Protein AF-A0AAD5MHA0-F1 (afdb_monomer_lite)

Organism: Parelaphostrongylus tenuis (NCBI:txid148309)

Foldseek 3Di:
DDDDPPPPPDDPDPDWDFDPVQLVVCVVPPCPPPPPDCDPDVVVVVCVVVVRSVVSRVVRTDDDPDVVNVDDPVRVVVVVVLVVLCPDPPRDPVSNVD

Sequence (98 aa):
MQEKKLCHRSRRSRQTVYDESILDVILSNYDWNPIPTIKDDPTEDYELFVGRPKRCADSASLTQPRREDLISSITMELLKKRKKLKLDPNVTHLARLT

Structure (mmCIF, N/CA/C/O backbone):
data_AF-A0AAD5MHA0-F1
#
_entry.id   AF-A0AAD5MHA0-F1
#
loop_
_atom_site.group_PDB
_atom_site.id
_atom_site.type_symbol
_atom_site.label_atom_id
_atom_site.label_alt_id
_atom_site.label_comp_id
_atom_site.label_asym_id
_atom_site.label_entity_id
_atom_site.label_seq_id
_atom_site.pdbx_PDB_ins_code
_atom_site.Cartn_x
_atom_site.Cartn_y
_atom_site.Cartn_z
_atom_site.occupancy
_atom_site.B_iso_or_equiv
_atom_site.auth_seq_id
_atom_site.auth_comp_id
_atom_site.auth_asym_id
_atom_site.auth_atom_id
_atom_site.pdbx_PDB_model_num
ATOM 1 N N . MET A 1 1 ?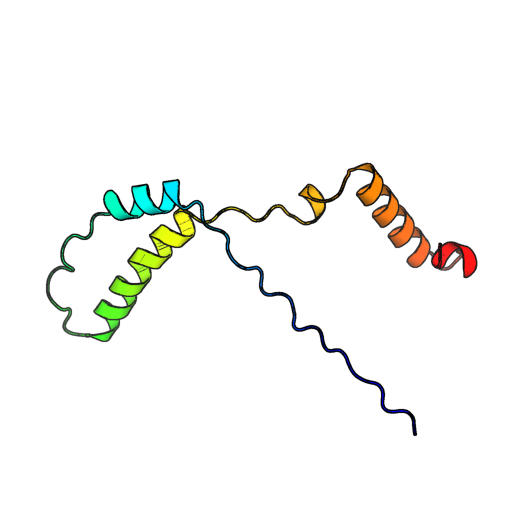 -43.420 -5.735 0.445 1.00 39.09 1 MET A N 1
ATOM 2 C CA . MET A 1 1 ? -42.114 -6.404 0.635 1.00 39.09 1 MET A CA 1
ATOM 3 C C . MET A 1 1 ? -41.056 -5.318 0.764 1.00 39.09 1 MET A C 1
ATOM 5 O O . MET A 1 1 ? -41.023 -4.450 -0.094 1.00 39.09 1 MET A O 1
ATOM 9 N N . GLN A 1 2 ? -40.284 -5.273 1.854 1.00 44.09 2 GLN A N 1
ATOM 10 C CA . GLN A 1 2 ? -39.241 -4.253 2.038 1.00 44.09 2 GLN A CA 1
ATOM 11 C C . GLN A 1 2 ? -37.936 -4.728 1.392 1.00 44.09 2 GLN A C 1
ATOM 13 O O . GLN A 1 2 ? -37.356 -5.726 1.824 1.00 44.09 2 GLN A O 1
ATOM 18 N N . GLU A 1 3 ? -37.481 -4.015 0.363 1.00 49.97 3 GLU A N 1
ATOM 19 C CA . GLU A 1 3 ? -36.165 -4.217 -0.241 1.00 49.97 3 GLU A CA 1
ATOM 20 C C . GLU A 1 3 ? -35.072 -3.848 0.764 1.00 49.97 3 GLU A C 1
ATOM 22 O O . GLU A 1 3 ? -34.874 -2.687 1.131 1.00 49.97 3 GLU A O 1
ATOM 27 N N . LYS A 1 4 ? -34.332 -4.857 1.222 1.00 56.56 4 LYS A N 1
ATOM 28 C CA . LYS A 1 4 ? -33.118 -4.647 2.004 1.00 56.56 4 LYS A CA 1
ATOM 29 C C . LYS A 1 4 ? -32.041 -4.155 1.040 1.00 56.56 4 LYS A C 1
ATOM 31 O O . LYS A 1 4 ? -31.452 -4.960 0.325 1.00 56.56 4 LYS A O 1
ATOM 36 N N . LYS A 1 5 ? -31.769 -2.845 1.021 1.00 59.22 5 LYS A N 1
ATOM 37 C CA . LYS A 1 5 ? -30.578 -2.294 0.358 1.00 59.22 5 LYS A CA 1
ATOM 38 C C . LYS A 1 5 ? -29.341 -2.887 1.033 1.00 59.22 5 LYS A C 1
ATOM 40 O O . LYS A 1 5 ? -28.897 -2.419 2.080 1.00 59.22 5 LYS A O 1
ATOM 45 N N . LEU A 1 6 ? -28.812 -3.960 0.453 1.00 52.75 6 LEU A N 1
ATOM 46 C CA . LEU A 1 6 ? -27.508 -4.512 0.784 1.00 52.75 6 LEU A CA 1
ATOM 47 C C . LEU A 1 6 ? -26.467 -3.469 0.378 1.00 52.75 6 LEU A C 1
ATOM 49 O O . LEU A 1 6 ? -25.956 -3.477 -0.737 1.00 52.75 6 LEU A O 1
ATOM 53 N N . CYS A 1 7 ? -26.160 -2.543 1.284 1.00 55.06 7 CYS A N 1
ATOM 54 C CA . CYS A 1 7 ? -24.987 -1.689 1.170 1.00 55.06 7 CYS A CA 1
ATOM 55 C C . CYS A 1 7 ? -23.748 -2.570 1.365 1.00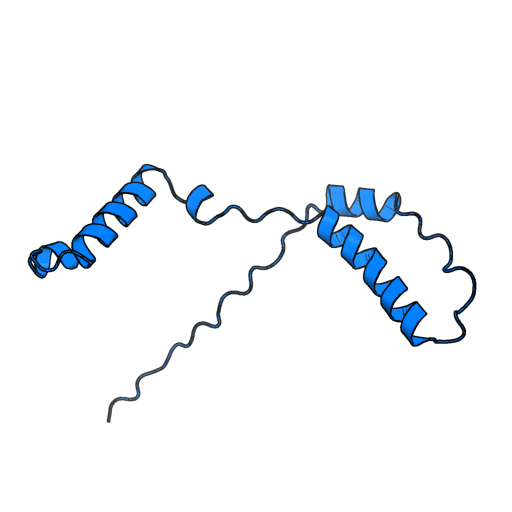 55.06 7 CYS A C 1
ATOM 57 O O . CYS A 1 7 ? -23.134 -2.584 2.433 1.00 55.06 7 CYS A O 1
ATOM 59 N N . HIS A 1 8 ? -23.404 -3.348 0.340 1.00 60.72 8 HIS A N 1
ATOM 60 C CA . HIS A 1 8 ? -22.178 -4.117 0.289 1.00 60.72 8 HIS A CA 1
ATOM 61 C C . HIS A 1 8 ? -21.039 -3.107 0.155 1.00 60.72 8 HIS A C 1
ATOM 63 O O . HIS A 1 8 ? -20.632 -2.738 -0.942 1.00 60.72 8 HIS A O 1
ATOM 69 N N . ARG A 1 9 ? -20.537 -2.586 1.283 1.00 61.38 9 ARG A N 1
ATOM 70 C CA . ARG A 1 9 ? -19.246 -1.899 1.257 1.00 61.38 9 ARG A CA 1
ATOM 71 C C . ARG A 1 9 ? -18.251 -2.932 0.751 1.00 61.38 9 ARG A C 1
ATOM 73 O O . ARG A 1 9 ? -18.073 -3.975 1.385 1.00 61.38 9 ARG A O 1
ATOM 80 N N . SER A 1 10 ? -17.663 -2.671 -0.411 1.00 60.44 10 SER A N 1
ATOM 81 C CA . SER A 1 10 ? -16.530 -3.448 -0.883 1.00 60.44 10 SER A CA 1
ATOM 82 C C . SER A 1 10 ? -15.479 -3.452 0.224 1.00 60.44 10 SER A C 1
ATOM 84 O O . SER A 1 10 ? -15.305 -2.476 0.967 1.00 60.44 10 SER A O 1
ATOM 86 N N . ARG A 1 11 ? -14.824 -4.599 0.405 1.00 60.84 11 ARG A N 1
ATOM 87 C CA . ARG A 1 11 ? -13.693 -4.716 1.320 1.00 60.84 11 ARG A CA 1
ATOM 88 C C . ARG A 1 11 ? -12.708 -3.619 0.923 1.00 60.84 11 ARG A C 1
ATOM 90 O O . ARG A 1 11 ? -12.215 -3.659 -0.197 1.00 60.84 11 ARG A O 1
ATOM 97 N N . ARG A 1 12 ? -12.465 -2.633 1.800 1.00 61.22 12 ARG A N 1
ATOM 98 C CA . ARG A 1 12 ? -11.455 -1.595 1.546 1.00 61.22 12 ARG A CA 1
ATOM 99 C C . ARG A 1 12 ? -10.149 -2.318 1.234 1.00 61.22 12 ARG A C 1
ATOM 101 O O . ARG A 1 12 ? -9.581 -2.952 2.129 1.00 61.22 12 ARG A O 1
ATOM 108 N N . SER A 1 13 ? -9.728 -2.297 -0.028 1.00 63.19 13 SER A N 1
ATOM 109 C CA . SER A 1 13 ? -8.380 -2.703 -0.385 1.00 63.19 13 SER A CA 1
ATOM 110 C C . SER A 1 13 ? -7.454 -1.752 0.360 1.00 63.19 13 SER A C 1
ATOM 112 O O . SER A 1 13 ? -7.690 -0.543 0.424 1.00 63.19 13 SER A O 1
ATOM 114 N N . ARG A 1 14 ? -6.463 -2.310 1.052 1.00 66.38 14 ARG A N 1
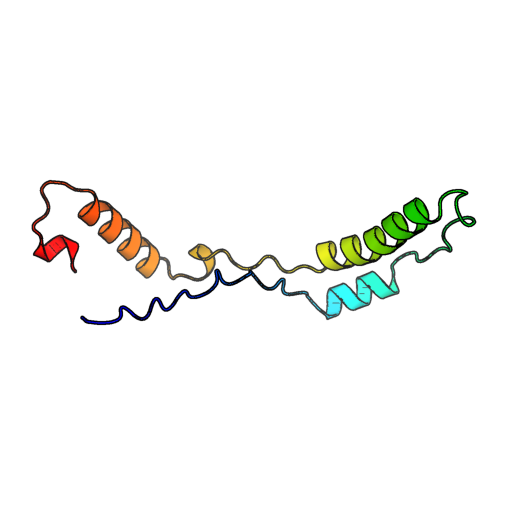ATOM 115 C CA . ARG A 1 14 ? -5.448 -1.486 1.697 1.00 66.38 14 ARG A CA 1
ATOM 116 C C . ARG A 1 14 ? -4.646 -0.865 0.565 1.00 66.38 14 ARG A C 1
ATOM 118 O O . ARG A 1 14 ? -3.945 -1.586 -0.132 1.00 66.38 14 ARG A O 1
ATOM 125 N N . GLN A 1 15 ? -4.828 0.429 0.336 1.00 71.50 15 GLN A N 1
ATOM 126 C CA . GLN A 1 15 ? -4.018 1.157 -0.627 1.00 71.50 15 GLN A CA 1
ATOM 127 C C . GLN A 1 15 ? -2.604 1.250 -0.063 1.00 71.50 15 GLN A C 1
ATOM 129 O O . GLN A 1 15 ? -2.408 1.824 1.009 1.00 71.50 15 GLN A O 1
ATOM 134 N N . THR A 1 16 ? -1.644 0.617 -0.728 1.00 73.56 16 THR A N 1
ATOM 135 C CA . THR A 1 16 ? -0.233 0.720 -0.360 1.00 73.56 16 THR A CA 1
ATOM 136 C C . THR A 1 16 ? 0.164 2.191 -0.425 1.00 73.56 16 THR A C 1
ATOM 138 O O . THR A 1 16 ? -0.112 2.857 -1.421 1.00 73.56 16 THR A O 1
ATOM 141 N N . VAL A 1 17 ? 0.729 2.708 0.663 1.00 84.31 17 VAL A N 1
ATOM 142 C CA . VAL A 1 17 ? 1.277 4.066 0.715 1.00 84.31 17 VAL A CA 1
ATOM 143 C C . VAL A 1 17 ? 2.779 3.924 0.541 1.00 84.31 17 VAL A C 1
ATOM 145 O O . VAL A 1 17 ? 3.373 3.028 1.141 1.00 84.31 17 VAL A O 1
ATOM 148 N N . TYR A 1 18 ? 3.375 4.770 -0.286 1.00 85.12 18 TYR A N 1
ATOM 149 C CA . TYR A 1 18 ? 4.808 4.764 -0.548 1.00 85.12 18 TYR A CA 1
ATOM 150 C C . TYR A 1 18 ? 5.425 6.035 0.018 1.00 85.12 18 TYR A C 1
ATOM 152 O O . TYR A 1 18 ? 4.783 7.085 0.016 1.00 85.12 18 TYR A O 1
ATOM 160 N N . ASP A 1 19 ? 6.655 5.933 0.506 1.00 88.25 19 ASP A N 1
ATOM 161 C CA . ASP A 1 19 ? 7.465 7.117 0.763 1.00 88.25 19 ASP A CA 1
ATOM 162 C C . ASP A 1 19 ? 8.044 7.591 -0.571 1.00 88.25 19 ASP A C 1
ATOM 164 O O . ASP A 1 19 ? 8.903 6.929 -1.153 1.00 88.25 19 ASP A O 1
ATOM 168 N N . GLU A 1 20 ? 7.535 8.714 -1.074 1.00 87.56 20 GLU A N 1
ATOM 169 C CA . GLU A 1 20 ? 7.934 9.274 -2.368 1.00 87.56 20 GLU A CA 1
ATOM 170 C C . GLU A 1 20 ? 9.422 9.635 -2.402 1.00 87.56 20 GLU A C 1
ATOM 172 O O . GLU A 1 20 ? 10.077 9.415 -3.417 1.00 87.56 20 GLU A O 1
ATOM 177 N N . SER A 1 21 ? 9.979 10.112 -1.285 1.00 89.25 21 SER A N 1
ATOM 178 C CA . SER A 1 21 ? 11.388 10.504 -1.209 1.00 89.25 21 SER A CA 1
ATOM 179 C C . SER A 1 21 ? 12.315 9.291 -1.261 1.00 89.25 21 SER A C 1
ATOM 181 O O . SER A 1 21 ? 13.312 9.291 -1.981 1.00 89.25 21 SER A O 1
ATOM 183 N N . ILE A 1 22 ? 11.952 8.215 -0.556 1.00 89.44 22 ILE A N 1
ATOM 184 C CA . ILE A 1 22 ? 12.694 6.952 -0.592 1.00 89.44 22 ILE A CA 1
ATOM 185 C C . ILE A 1 22 ? 12.515 6.293 -1.963 1.00 89.44 22 ILE A C 1
ATOM 187 O O . ILE A 1 22 ? 13.488 5.795 -2.526 1.00 89.44 22 ILE A O 1
ATOM 191 N N . LEU A 1 23 ? 11.304 6.310 -2.528 1.00 89.75 23 LEU A N 1
ATOM 192 C CA . LEU A 1 23 ? 11.034 5.744 -3.847 1.00 89.75 23 LEU A CA 1
ATOM 193 C C . LEU A 1 23 ? 11.885 6.417 -4.929 1.00 89.75 23 LEU A C 1
ATOM 195 O O . LEU A 1 23 ? 12.497 5.714 -5.728 1.00 89.75 23 LEU A O 1
ATOM 199 N N . ASP A 1 24 ? 11.969 7.747 -4.925 1.00 89.31 24 ASP A N 1
ATOM 200 C CA . ASP A 1 24 ? 12.748 8.515 -5.900 1.00 89.31 24 ASP A CA 1
ATOM 201 C C . ASP A 1 24 ? 14.256 8.229 -5.789 1.00 89.31 24 ASP A C 1
ATOM 203 O O . ASP A 1 24 ? 14.937 7.981 -6.788 1.00 89.31 24 ASP A O 1
ATOM 207 N N . VAL A 1 25 ? 14.771 8.134 -4.558 1.00 91.69 25 VAL A N 1
ATOM 208 C CA . VAL A 1 25 ? 16.162 7.737 -4.284 1.00 91.69 25 VAL A CA 1
ATOM 209 C C . VAL A 1 25 ? 16.436 6.300 -4.734 1.00 91.69 25 VAL A C 1
ATOM 211 O O . VAL A 1 25 ? 17.487 6.028 -5.317 1.00 91.69 25 VAL A O 1
ATOM 214 N N . ILE A 1 26 ? 15.511 5.370 -4.481 1.00 90.38 26 ILE A N 1
ATOM 215 C CA . ILE A 1 26 ? 15.647 3.970 -4.895 1.00 90.38 26 ILE A CA 1
ATOM 216 C C . ILE A 1 26 ? 15.646 3.870 -6.416 1.00 90.38 26 ILE A C 1
ATOM 218 O O . ILE A 1 26 ? 16.507 3.188 -6.954 1.00 90.38 26 ILE A O 1
ATOM 222 N N . LEU A 1 27 ? 14.721 4.540 -7.109 1.00 88.62 27 LEU A N 1
ATOM 223 C CA . LEU A 1 27 ? 14.636 4.516 -8.572 1.00 88.62 27 LEU A CA 1
ATOM 224 C C . LEU A 1 27 ? 15.874 5.140 -9.225 1.00 88.62 27 LEU A C 1
ATOM 226 O O . LEU A 1 27 ? 16.372 4.596 -10.210 1.00 88.62 27 LEU A O 1
ATOM 230 N N . SER A 1 28 ? 16.386 6.235 -8.660 1.00 87.69 28 SER A N 1
ATOM 231 C CA . SER A 1 28 ? 17.566 6.945 -9.172 1.00 87.69 28 SER A CA 1
ATOM 232 C C . SER A 1 28 ? 18.866 6.161 -8.984 1.00 87.69 28 SER A C 1
ATOM 234 O O . SER A 1 28 ? 19.755 6.234 -9.827 1.00 87.69 28 SER A O 1
ATOM 236 N N . ASN A 1 29 ? 18.976 5.395 -7.895 1.00 87.69 29 ASN A N 1
ATOM 237 C CA . ASN A 1 29 ? 20.147 4.563 -7.603 1.00 87.69 29 ASN A CA 1
ATOM 238 C C . ASN A 1 29 ? 20.001 3.116 -8.091 1.00 87.69 29 ASN A C 1
ATOM 240 O O . ASN A 1 29 ? 20.931 2.323 -7.929 1.00 87.69 29 ASN A O 1
ATOM 244 N N . TYR A 1 30 ? 18.837 2.738 -8.630 1.00 84.56 30 TYR A N 1
ATOM 245 C CA . TYR A 1 30 ? 18.617 1.379 -9.098 1.00 84.56 30 TYR A CA 1
ATOM 246 C C . TYR A 1 30 ? 19.473 1.118 -10.331 1.00 84.56 30 TYR A C 1
ATOM 248 O O . TYR A 1 30 ? 19.477 1.897 -11.284 1.00 84.56 30 TYR A O 1
ATOM 256 N N . ASP A 1 31 ? 20.180 -0.006 -10.323 1.00 82.50 31 ASP A N 1
ATOM 257 C CA . ASP A 1 31 ? 20.953 -0.433 -11.473 1.00 82.50 31 ASP A CA 1
ATOM 258 C C . ASP A 1 31 ? 20.007 -0.933 -12.574 1.00 82.50 31 ASP A C 1
ATOM 260 O O . ASP A 1 31 ? 19.609 -2.100 -12.637 1.00 82.50 31 ASP A O 1
ATOM 264 N N . TRP A 1 32 ? 19.612 -0.002 -13.441 1.00 75.62 32 TRP A N 1
ATOM 265 C CA . TRP A 1 32 ? 18.796 -0.267 -14.620 1.00 75.62 32 TRP A CA 1
ATOM 266 C C . TRP A 1 32 ? 19.566 -0.956 -15.739 1.00 75.62 32 TRP A C 1
ATOM 268 O O . TRP A 1 32 ? 19.011 -1.036 -16.836 1.00 75.62 32 TRP A O 1
ATOM 278 N N . ASN A 1 33 ? 20.795 -1.435 -15.476 1.00 71.25 33 ASN A N 1
ATOM 279 C CA . ASN A 1 33 ? 21.657 -2.114 -16.433 1.00 71.25 33 ASN A CA 1
ATOM 280 C C . ASN A 1 33 ? 20.827 -2.883 -17.468 1.00 71.25 33 ASN A C 1
ATOM 282 O O . ASN A 1 33 ? 19.914 -3.643 -17.075 1.00 71.25 33 ASN A O 1
ATOM 286 N N . PRO A 1 34 ? 21.094 -2.646 -18.769 1.00 65.56 34 PRO A N 1
ATOM 287 C CA . PRO A 1 34 ? 20.294 -3.210 -19.839 1.00 65.56 34 PRO A CA 1
ATOM 288 C C . PRO A 1 34 ? 20.182 -4.706 -19.591 1.00 65.56 34 PRO A C 1
ATOM 290 O O . PRO A 1 34 ? 21.185 -5.359 -19.293 1.00 65.56 34 PRO A O 1
ATOM 293 N N . ILE A 1 35 ? 18.945 -5.220 -19.622 1.00 61.69 35 ILE A N 1
ATOM 294 C CA . ILE A 1 35 ? 18.690 -6.660 -19.550 1.00 61.69 35 ILE A CA 1
ATOM 295 C C . ILE A 1 35 ? 19.669 -7.277 -20.551 1.00 61.69 35 ILE A C 1
ATOM 297 O O . ILE A 1 35 ? 19.646 -6.851 -21.710 1.00 61.69 35 ILE A O 1
ATOM 301 N N . PRO A 1 36 ? 20.607 -8.132 -20.104 1.00 59.06 36 PRO A N 1
ATOM 302 C CA . PRO A 1 36 ? 21.626 -8.661 -20.983 1.00 59.06 36 PRO A CA 1
ATOM 303 C C . PRO A 1 36 ? 20.887 -9.466 -22.032 1.00 59.06 36 PRO A C 1
ATOM 305 O O . PRO A 1 36 ? 20.427 -10.554 -21.725 1.00 59.06 36 PRO A O 1
ATOM 308 N N . THR A 1 37 ? 20.757 -8.850 -23.206 1.00 56.56 37 THR A N 1
ATOM 309 C CA . THR A 1 37 ? 20.346 -9.424 -24.480 1.00 56.56 37 THR A CA 1
ATOM 310 C C . THR A 1 37 ? 19.042 -10.206 -24.395 1.00 56.56 37 THR A C 1
ATOM 312 O O . THR A 1 37 ? 19.041 -11.304 -23.859 1.00 56.56 37 THR A O 1
ATOM 315 N N . ILE A 1 38 ? 17.970 -9.626 -24.953 1.00 59.28 38 ILE A N 1
ATOM 316 C CA . ILE A 1 38 ? 16.693 -10.273 -25.313 1.00 59.28 38 ILE A CA 1
ATOM 317 C C . ILE A 1 38 ? 16.790 -11.789 -25.137 1.00 59.28 38 ILE A C 1
ATOM 319 O O . ILE A 1 38 ? 17.449 -12.451 -25.946 1.00 59.28 38 ILE A O 1
ATOM 323 N N . LYS A 1 39 ? 16.243 -12.316 -24.039 1.00 59.12 39 LYS A N 1
ATOM 324 C CA . LYS A 1 39 ? 16.229 -13.763 -23.854 1.00 59.12 39 LYS A CA 1
ATOM 325 C C . LYS A 1 39 ? 15.430 -14.363 -25.004 1.00 59.12 39 LYS A C 1
ATOM 327 O O . LYS A 1 39 ? 14.486 -13.748 -25.498 1.00 59.12 39 LYS A O 1
ATOM 332 N N . ASP A 1 40 ? 15.781 -15.580 -25.409 1.00 61.78 40 ASP A N 1
ATOM 333 C CA . ASP A 1 40 ? 15.081 -16.284 -26.493 1.00 61.78 40 ASP A CA 1
ATOM 334 C C . ASP A 1 40 ? 13.556 -16.399 -26.244 1.00 61.78 40 ASP A C 1
ATOM 336 O O . ASP A 1 40 ? 12.790 -16.566 -27.194 1.00 61.78 40 ASP A O 1
ATOM 340 N N . ASP A 1 41 ? 13.108 -16.256 -24.986 1.00 65.06 41 ASP A N 1
ATOM 341 C CA . ASP A 1 41 ? 11.706 -16.085 -24.594 1.00 65.06 41 ASP A CA 1
ATOM 342 C C . ASP A 1 41 ? 11.376 -14.625 -24.182 1.00 65.06 41 ASP A C 1
ATOM 344 O O . ASP A 1 41 ? 11.774 -14.174 -23.100 1.00 65.06 41 ASP A O 1
ATOM 348 N N . PRO A 1 42 ? 10.556 -13.904 -24.973 1.00 66.81 42 PRO A N 1
ATOM 349 C CA . PRO A 1 42 ? 10.069 -12.558 -24.654 1.00 66.81 42 PRO A CA 1
ATOM 350 C C . PRO A 1 42 ? 9.274 -12.456 -23.340 1.00 66.81 42 PRO A C 1
ATOM 352 O O . PRO A 1 42 ? 9.130 -11.368 -22.777 1.00 66.81 42 PRO A O 1
ATOM 355 N N . THR A 1 43 ? 8.718 -13.569 -22.854 1.00 69.94 43 THR A N 1
ATOM 356 C CA . THR A 1 43 ? 7.912 -13.619 -21.625 1.00 69.94 43 THR A CA 1
ATOM 357 C C . THR A 1 43 ? 8.792 -13.501 -20.383 1.00 69.94 43 THR A C 1
ATOM 359 O O . THR A 1 43 ? 8.447 -12.777 -19.446 1.00 69.94 43 THR A O 1
ATOM 362 N N . GLU A 1 44 ? 9.962 -14.146 -20.389 1.00 64.44 44 GLU A N 1
ATOM 363 C CA . GLU A 1 44 ? 10.930 -14.054 -19.291 1.00 64.44 44 GLU A CA 1
ATOM 364 C C . GLU A 1 44 ? 11.476 -12.631 -19.136 1.00 64.44 44 GLU A C 1
ATOM 366 O O . GLU A 1 44 ? 11.667 -12.149 -18.014 1.00 64.44 44 GLU A O 1
ATOM 371 N N . ASP A 1 45 ? 11.674 -11.932 -20.252 1.00 74.12 45 ASP A N 1
ATOM 372 C CA . ASP A 1 45 ? 12.101 -10.534 -20.252 1.00 74.12 45 ASP A CA 1
ATOM 373 C C . ASP A 1 45 ? 11.038 -9.617 -19.638 1.00 74.12 45 ASP A C 1
ATOM 375 O O . ASP A 1 45 ? 11.372 -8.683 -18.900 1.00 74.12 45 ASP A O 1
ATOM 379 N N . TYR A 1 46 ? 9.754 -9.913 -19.862 1.00 80.12 46 TYR A N 1
ATOM 380 C CA . TYR A 1 46 ? 8.653 -9.159 -19.268 1.00 80.12 46 TYR A CA 1
ATOM 381 C C . TYR A 1 46 ? 8.549 -9.365 -17.752 1.00 80.12 46 TYR A C 1
ATOM 383 O O . TYR A 1 46 ? 8.420 -8.392 -17.006 1.00 80.12 46 TYR A O 1
ATOM 391 N N . GLU A 1 47 ? 8.644 -10.602 -17.261 1.00 82.19 47 GLU A N 1
ATOM 392 C CA . GLU A 1 47 ? 8.600 -10.863 -15.816 1.00 82.19 47 GLU A CA 1
ATOM 393 C C . GLU A 1 47 ? 9.783 -10.225 -15.080 1.00 82.19 47 GLU A C 1
ATOM 395 O O . GLU A 1 47 ? 9.615 -9.641 -14.003 1.00 82.19 47 GLU A O 1
ATOM 400 N N . LEU A 1 48 ? 10.976 -10.278 -15.679 1.00 78.94 48 LEU A N 1
ATOM 401 C CA . LEU A 1 48 ? 12.167 -9.617 -15.151 1.00 78.94 48 LEU A CA 1
ATOM 402 C C . LEU A 1 48 ? 12.012 -8.097 -15.148 1.00 78.94 48 LEU A C 1
ATOM 404 O O . LEU A 1 48 ? 12.359 -7.451 -14.154 1.00 78.94 48 LEU A O 1
ATOM 408 N N . PHE A 1 49 ? 11.462 -7.531 -16.223 1.00 81.19 49 PHE A N 1
ATOM 409 C CA . PHE A 1 49 ? 11.179 -6.106 -16.307 1.00 81.19 49 PHE A CA 1
ATOM 410 C C . PHE A 1 49 ? 10.179 -5.670 -15.235 1.00 81.19 49 PHE A C 1
ATOM 412 O O . PHE A 1 49 ? 10.458 -4.715 -14.524 1.00 81.19 49 PHE A O 1
ATOM 419 N N . VAL A 1 50 ? 9.063 -6.382 -15.049 1.00 85.12 50 VAL A N 1
ATOM 420 C CA . VAL A 1 50 ? 8.034 -6.044 -14.045 1.00 85.12 50 VAL A CA 1
ATOM 421 C C . VAL A 1 50 ? 8.523 -6.290 -12.614 1.00 85.12 50 VAL A C 1
ATOM 423 O O . VAL A 1 50 ? 8.166 -5.555 -11.687 1.00 85.12 50 VAL A O 1
ATOM 426 N N . GLY A 1 51 ? 9.370 -7.299 -12.410 1.00 86.50 51 GLY A N 1
ATOM 427 C CA . GLY A 1 51 ? 9.927 -7.637 -11.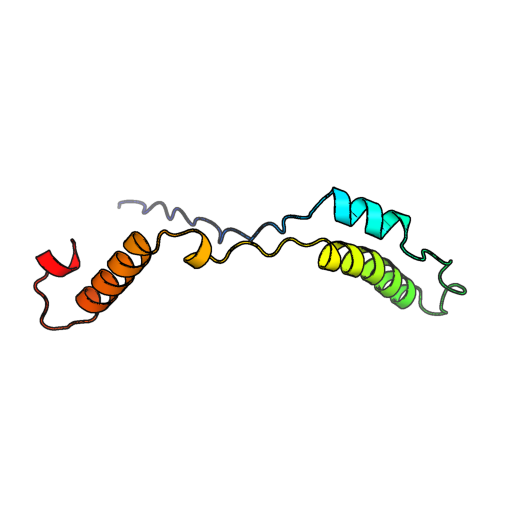104 1.00 86.50 51 GLY A CA 1
ATOM 428 C C . GLY A 1 51 ? 10.808 -6.535 -10.512 1.00 86.50 51 GLY A C 1
ATOM 429 O O . GLY A 1 51 ? 10.816 -6.361 -9.293 1.00 86.50 51 GLY A O 1
ATOM 430 N N . ARG A 1 52 ? 11.517 -5.765 -11.348 1.00 85.12 52 ARG A N 1
ATOM 431 C CA . ARG A 1 52 ? 12.420 -4.686 -10.908 1.00 85.12 52 ARG A CA 1
ATOM 432 C C . ARG A 1 52 ? 11.656 -3.507 -10.262 1.00 85.12 52 ARG A C 1
ATOM 434 O O . ARG A 1 52 ? 11.854 -3.298 -9.064 1.00 85.12 52 ARG A O 1
ATOM 441 N N . PRO A 1 53 ? 10.712 -2.813 -10.941 1.00 87.06 53 PRO A N 1
ATOM 442 C CA . PRO A 1 53 ? 9.886 -1.770 -10.330 1.00 87.06 53 PRO A CA 1
ATOM 443 C C . PRO A 1 53 ? 9.112 -2.261 -9.112 1.00 87.06 53 PRO A C 1
ATOM 445 O O . PRO A 1 53 ? 8.967 -1.524 -8.140 1.00 87.06 53 PRO A O 1
ATOM 448 N N . LYS A 1 54 ? 8.641 -3.514 -9.130 1.00 89.44 54 LYS A N 1
ATOM 449 C CA . LYS A 1 54 ? 7.927 -4.093 -7.992 1.00 89.44 54 LYS A CA 1
ATOM 450 C C . LYS A 1 54 ? 8.810 -4.167 -6.746 1.00 89.44 54 LYS A C 1
ATOM 452 O O . LYS A 1 54 ? 8.366 -3.763 -5.680 1.00 89.44 54 LYS A O 1
ATOM 457 N N . ARG A 1 55 ? 10.075 -4.583 -6.880 1.00 87.94 55 ARG A N 1
ATOM 458 C CA . ARG A 1 55 ? 11.040 -4.588 -5.765 1.00 87.94 55 ARG A CA 1
ATOM 459 C C . ARG A 1 55 ? 11.322 -3.179 -5.244 1.00 87.94 55 ARG A C 1
ATOM 461 O O . ARG A 1 55 ? 11.405 -2.998 -4.031 1.00 87.94 55 ARG A O 1
ATOM 468 N N . CYS A 1 56 ? 11.436 -2.189 -6.131 1.00 88.44 56 CYS A N 1
ATOM 469 C CA . CYS A 1 56 ? 11.596 -0.787 -5.736 1.00 88.44 56 CYS A CA 1
ATOM 470 C C . CYS A 1 56 ? 10.379 -0.290 -4.943 1.00 88.44 56 CYS A C 1
ATOM 472 O O . CYS A 1 56 ? 10.535 0.269 -3.861 1.00 88.44 56 CYS A O 1
ATOM 474 N N . ALA A 1 57 ? 9.170 -0.562 -5.442 1.00 87.56 57 ALA A N 1
ATOM 475 C CA . ALA A 1 57 ? 7.921 -0.202 -4.780 1.00 87.56 57 ALA A CA 1
ATOM 476 C C . ALA A 1 57 ? 7.764 -0.899 -3.420 1.00 87.56 57 ALA A C 1
ATOM 478 O O . ALA A 1 57 ? 7.387 -0.256 -2.445 1.00 87.56 57 ALA A O 1
ATOM 479 N N . ASP A 1 58 ? 8.092 -2.188 -3.328 1.00 87.62 58 ASP A N 1
ATOM 480 C CA . ASP A 1 58 ? 8.054 -2.938 -2.070 1.00 87.62 58 ASP A CA 1
ATOM 481 C C . ASP A 1 58 ? 9.042 -2.349 -1.048 1.00 87.62 58 ASP A C 1
ATOM 483 O O . ASP A 1 58 ? 8.707 -2.203 0.127 1.00 87.62 58 ASP A O 1
ATOM 487 N N . SER A 1 59 ? 10.226 -1.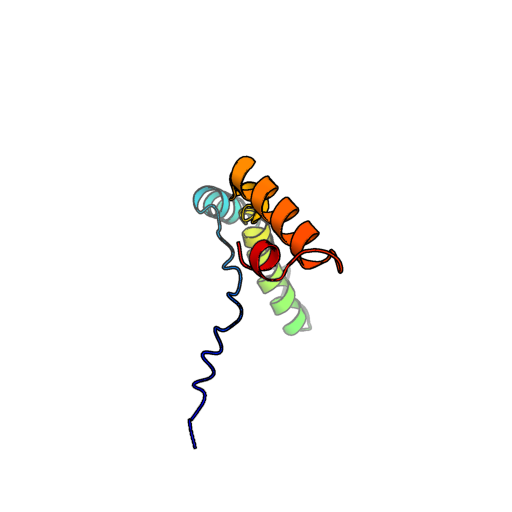928 -1.504 1.00 85.88 59 SER A N 1
ATOM 488 C CA . SER A 1 59 ? 11.261 -1.305 -0.664 1.00 85.88 59 SER A CA 1
ATOM 489 C C . SER A 1 59 ? 10.873 0.093 -0.171 1.00 85.88 59 SER A C 1
ATOM 491 O O . SER A 1 59 ? 11.228 0.470 0.941 1.00 85.88 59 SER A O 1
ATOM 493 N N . ALA A 1 60 ? 10.117 0.847 -0.971 1.00 88.19 60 ALA A N 1
ATOM 494 C CA . ALA A 1 60 ? 9.574 2.153 -0.595 1.00 88.19 60 ALA A CA 1
ATOM 495 C C . ALA A 1 60 ? 8.204 2.068 0.100 1.00 88.19 60 ALA A C 1
ATOM 497 O O . ALA A 1 60 ? 7.597 3.097 0.414 1.00 88.19 60 ALA A O 1
ATOM 498 N N . SER A 1 61 ? 7.666 0.860 0.293 1.00 87.50 61 SER A N 1
ATOM 499 C CA . SER A 1 61 ? 6.342 0.692 0.877 1.00 87.50 61 SER A CA 1
ATOM 500 C C . SER A 1 61 ? 6.362 1.051 2.359 1.00 87.50 61 SER A C 1
ATOM 502 O O . SER A 1 61 ? 7.148 0.533 3.153 1.00 87.50 61 SER A O 1
ATOM 504 N N . LEU A 1 62 ? 5.456 1.941 2.753 1.00 82.25 62 LEU A N 1
ATOM 505 C CA . LEU A 1 62 ? 5.230 2.236 4.154 1.00 82.25 62 LEU A CA 1
ATOM 506 C C . LEU A 1 62 ? 4.348 1.141 4.737 1.00 82.25 62 LEU A C 1
ATOM 508 O O . LEU A 1 62 ? 3.231 0.885 4.268 1.00 82.25 62 LEU A O 1
ATOM 512 N N . THR A 1 63 ? 4.827 0.512 5.810 1.00 76.00 63 THR A N 1
ATOM 513 C CA . THR A 1 63 ? 3.981 -0.342 6.638 1.00 76.00 63 THR A CA 1
ATOM 514 C C . THR A 1 63 ? 2.789 0.475 7.104 1.00 76.00 63 THR A C 1
ATOM 516 O O . THR A 1 63 ? 2.929 1.395 7.909 1.00 76.00 63 THR A O 1
ATOM 519 N N . GLN A 1 64 ? 1.600 0.129 6.608 1.00 71.50 64 GLN A N 1
ATOM 520 C CA . GLN A 1 64 ? 0.387 0.702 7.162 1.00 71.50 64 GLN A CA 1
ATOM 521 C C . GLN A 1 64 ? 0.340 0.354 8.651 1.00 71.50 64 GLN A C 1
ATOM 523 O O . GLN A 1 64 ? 0.448 -0.835 8.987 1.00 71.50 64 GLN A O 1
ATOM 528 N N . PRO A 1 65 ? 0.157 1.351 9.532 1.00 68.06 65 PRO A N 1
ATOM 529 C CA . PRO A 1 65 ? 0.028 1.089 10.952 1.00 68.06 65 PRO A CA 1
ATOM 530 C C . PRO A 1 65 ? -1.105 0.087 11.156 1.00 68.06 65 PRO A C 1
ATOM 532 O O . PRO A 1 65 ? -2.170 0.171 10.521 1.00 68.06 65 PRO A O 1
ATOM 535 N N . ARG A 1 66 ? -0.871 -0.918 12.005 1.00 70.19 66 ARG A N 1
ATOM 536 C CA . ARG A 1 66 ? -1.922 -1.876 12.328 1.00 70.19 66 ARG A CA 1
ATOM 537 C C . ARG A 1 66 ? -3.066 -1.090 12.948 1.00 70.19 66 ARG A C 1
ATOM 539 O O . ARG A 1 66 ? -2.884 -0.054 13.580 1.00 70.19 66 ARG A O 1
ATOM 546 N N . ARG A 1 67 ? -4.285 -1.610 12.814 1.00 68.25 67 ARG A N 1
ATOM 547 C CA . ARG A 1 67 ? -5.454 -0.997 13.463 1.00 68.25 67 ARG A CA 1
ATOM 548 C C . ARG A 1 67 ? -5.235 -0.823 14.974 1.00 68.25 67 ARG A C 1
ATOM 550 O O . ARG A 1 67 ? -5.819 0.062 15.574 1.00 68.25 67 ARG A O 1
ATOM 557 N N . GLU A 1 68 ? -4.405 -1.676 15.555 1.00 71.19 68 GLU A N 1
ATOM 558 C CA . GLU A 1 68 ? -3.999 -1.674 16.958 1.00 71.19 68 GLU A CA 1
ATOM 559 C C . GLU A 1 68 ? -3.079 -0.492 17.285 1.00 71.19 68 GLU A C 1
ATOM 561 O O . GLU A 1 68 ? -3.245 0.108 18.338 1.00 71.19 68 GLU A O 1
ATOM 566 N N . ASP A 1 69 ? -2.207 -0.106 16.351 1.00 73.25 69 ASP A N 1
ATOM 567 C CA . ASP A 1 69 ? -1.300 1.042 16.474 1.00 73.25 69 ASP A CA 1
ATOM 568 C C . ASP A 1 69 ? -2.050 2.377 16.305 1.00 73.25 69 ASP A C 1
ATOM 570 O O . ASP A 1 69 ? -1.632 3.412 16.813 1.00 73.25 69 ASP A O 1
ATOM 574 N N . LEU A 1 70 ? -3.188 2.355 15.597 1.00 76.00 70 LEU A N 1
ATOM 575 C CA . LEU A 1 70 ? -4.047 3.522 15.346 1.00 76.00 70 LEU A CA 1
ATOM 576 C C . LEU A 1 70 ? -5.072 3.797 16.453 1.00 76.00 70 LEU A C 1
ATOM 578 O O . LEU A 1 70 ? -5.707 4.852 16.463 1.00 76.00 70 LEU A O 1
ATOM 582 N N . ILE A 1 71 ? -5.318 2.829 17.334 1.00 84.50 71 ILE A N 1
ATOM 583 C CA . ILE A 1 71 ? -6.348 2.925 18.367 1.00 84.50 71 ILE A CA 1
ATOM 584 C C . ILE A 1 71 ? -5.661 3.199 19.703 1.00 84.50 71 ILE A C 1
ATOM 586 O O . ILE A 1 71 ? -4.728 2.498 20.080 1.00 84.50 71 ILE A O 1
ATOM 590 N N . SER A 1 72 ? -6.155 4.192 20.452 1.00 87.19 72 SER A N 1
ATOM 591 C CA . SER A 1 72 ? -5.624 4.476 21.789 1.00 87.19 72 SER A CA 1
ATOM 592 C C . SER A 1 72 ? -5.686 3.232 22.685 1.00 87.19 72 SER A C 1
ATOM 594 O O . SER A 1 72 ? -6.622 2.428 22.591 1.00 87.19 72 SER A O 1
ATOM 596 N N . SER A 1 73 ? -4.722 3.091 23.596 1.00 87.00 73 SER A N 1
ATOM 597 C CA . SER A 1 73 ? -4.678 1.977 24.554 1.00 87.00 73 SER A CA 1
ATOM 598 C C . SER A 1 73 ? -6.006 1.818 25.306 1.00 87.00 73 SER A C 1
ATOM 600 O O . SER A 1 73 ? -6.538 0.711 25.404 1.00 87.00 73 SER A O 1
ATOM 602 N N . ILE A 1 74 ? -6.598 2.940 25.726 1.00 89.44 74 ILE A N 1
ATOM 603 C CA . ILE A 1 74 ? -7.892 3.013 26.415 1.00 89.44 74 ILE A CA 1
ATOM 604 C C . ILE A 1 74 ? -9.009 2.429 25.545 1.00 89.44 74 ILE A C 1
ATOM 606 O O . ILE A 1 74 ? -9.783 1.577 25.986 1.00 89.44 74 ILE A O 1
ATOM 610 N N . THR A 1 75 ? -9.098 2.849 24.283 1.00 91.00 75 THR A N 1
ATOM 611 C CA . THR A 1 75 ? -10.128 2.351 23.364 1.00 91.00 75 THR A CA 1
ATOM 612 C C . THR A 1 75 ? -9.951 0.856 23.086 1.00 91.00 75 THR A C 1
ATOM 614 O O . THR A 1 75 ? -10.935 0.116 23.032 1.00 91.00 75 THR A O 1
ATOM 617 N N . MET A 1 76 ? -8.711 0.382 22.955 1.00 89.25 76 MET A N 1
ATOM 618 C CA . MET A 1 76 ? -8.415 -1.035 22.745 1.00 89.25 76 MET A CA 1
ATOM 619 C C . MET A 1 76 ? -8.827 -1.890 23.952 1.00 89.25 76 MET A C 1
ATOM 621 O O . MET A 1 76 ? -9.396 -2.973 23.780 1.00 89.25 76 MET A O 1
ATOM 625 N N . GLU A 1 77 ? -8.614 -1.403 25.177 1.00 91.50 77 GLU A N 1
ATOM 626 C CA . GLU A 1 77 ? -9.111 -2.067 26.385 1.00 91.50 77 GLU A CA 1
ATOM 627 C C . GLU A 1 77 ? -10.637 -2.164 26.421 1.00 91.50 77 GLU A C 1
ATOM 629 O O . GLU A 1 77 ? -11.178 -3.234 26.716 1.00 91.50 77 GLU A O 1
ATOM 634 N N . LEU A 1 78 ? -11.342 -1.080 26.085 1.00 91.12 78 LEU A N 1
ATOM 635 C CA . LEU A 1 78 ? -12.806 -1.077 26.032 1.00 91.12 78 LEU A CA 1
ATOM 636 C C . LEU A 1 78 ? -13.333 -2.094 25.012 1.00 91.12 78 LEU A C 1
ATOM 638 O O . LEU A 1 78 ? -14.251 -2.856 25.315 1.00 91.12 78 LEU A O 1
ATOM 642 N N . LEU A 1 79 ? -12.710 -2.185 23.833 1.00 89.94 79 LEU A N 1
ATOM 643 C CA . LEU A 1 79 ? -13.065 -3.182 22.818 1.00 89.94 79 LEU A CA 1
ATOM 644 C C . LEU A 1 79 ? -12.843 -4.617 23.313 1.00 89.94 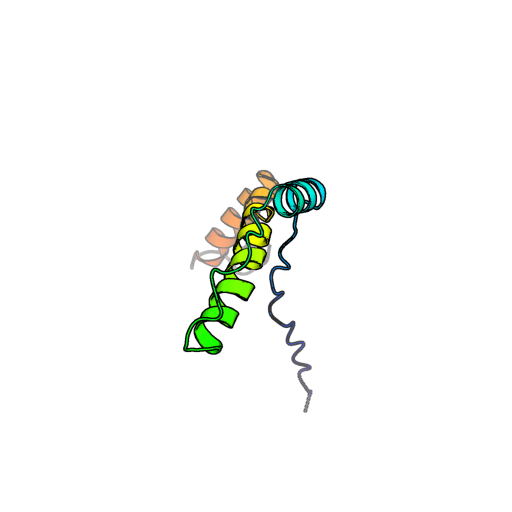79 LEU A C 1
ATOM 646 O O . LEU A 1 79 ? -13.690 -5.485 23.082 1.00 89.94 79 LEU A O 1
ATOM 650 N N . LYS A 1 80 ? -11.737 -4.877 24.024 1.00 90.38 80 LYS A N 1
ATOM 651 C CA . LYS A 1 80 ? -11.470 -6.184 24.644 1.00 90.38 80 LYS A CA 1
ATOM 652 C C . LYS A 1 80 ? -12.523 -6.525 25.703 1.00 90.38 80 LYS A C 1
ATOM 654 O O . LYS A 1 80 ? -13.042 -7.641 25.686 1.00 90.38 80 LYS A O 1
ATOM 659 N N . LYS A 1 81 ? -12.873 -5.578 26.584 1.00 89.62 81 LYS A N 1
ATOM 660 C CA . LYS A 1 81 ? -13.924 -5.750 27.606 1.00 89.62 81 LYS A CA 1
ATOM 661 C C . LYS A 1 81 ? -15.276 -6.053 26.964 1.00 89.62 81 LYS A C 1
ATOM 663 O O . LYS A 1 81 ? -15.895 -7.061 27.296 1.00 89.62 81 LYS A O 1
ATOM 668 N N . ARG A 1 82 ? -15.674 -5.271 25.959 1.00 88.69 82 ARG A N 1
ATOM 669 C CA . ARG A 1 82 ? -16.912 -5.495 25.202 1.00 88.69 82 ARG A CA 1
ATOM 670 C C . ARG A 1 82 ? -16.945 -6.867 24.527 1.00 88.69 82 ARG A C 1
ATOM 672 O O . ARG A 1 82 ? -17.965 -7.549 24.559 1.00 88.69 82 ARG A O 1
ATOM 679 N N . LYS A 1 83 ? -15.827 -7.307 23.935 1.00 90.25 83 LYS A N 1
ATOM 680 C CA . LYS A 1 83 ? -15.726 -8.637 23.310 1.00 90.25 83 LYS A CA 1
ATOM 681 C C . LYS A 1 83 ? -15.915 -9.761 24.332 1.00 90.25 83 LYS A C 1
ATOM 683 O O . LYS A 1 83 ? -16.609 -10.723 24.021 1.00 90.25 83 LYS A O 1
ATOM 688 N N . LYS A 1 84 ? -15.338 -9.629 25.534 1.00 88.12 84 LYS A N 1
ATOM 689 C CA . LYS A 1 84 ? -15.532 -10.589 26.634 1.00 88.12 84 LYS A CA 1
ATOM 690 C C . LYS A 1 84 ? -16.998 -10.655 27.069 1.00 88.12 84 LYS A C 1
ATOM 692 O O . LYS A 1 84 ? -17.558 -11.741 27.084 1.00 88.12 84 LYS A O 1
ATOM 697 N N . LEU A 1 85 ? -17.638 -9.508 27.310 1.00 86.50 85 LEU A N 1
ATOM 698 C CA . LEU A 1 85 ? -19.055 -9.441 27.702 1.00 86.50 85 LEU A CA 1
ATOM 699 C C . LEU A 1 85 ? -19.991 -10.060 26.658 1.00 86.50 85 LEU A C 1
ATOM 701 O O . LEU A 1 85 ? -20.964 -10.726 26.995 1.00 86.50 85 LEU A O 1
ATOM 705 N N . LYS A 1 86 ? -19.687 -9.869 25.372 1.00 83.19 86 LYS A N 1
ATOM 706 C CA . LYS A 1 86 ? -20.485 -10.437 24.281 1.00 83.19 86 LYS A CA 1
ATOM 707 C C . LYS A 1 86 ? -20.394 -11.967 24.205 1.00 83.19 86 LYS A C 1
ATOM 709 O O . LYS A 1 86 ? -21.336 -12.594 23.731 1.00 83.19 86 LYS A O 1
ATOM 714 N N . LEU A 1 87 ? -19.267 -12.543 24.622 1.00 86.94 87 LEU A N 1
ATOM 715 C CA . LEU A 1 87 ? -19.031 -13.990 24.629 1.00 86.94 87 LEU A CA 1
ATOM 716 C C . LEU A 1 87 ? -19.522 -14.669 25.910 1.00 86.94 87 LEU A C 1
ATOM 718 O O . LEU A 1 87 ? -19.721 -15.879 25.906 1.00 86.94 87 LEU A O 1
ATOM 722 N N . ASP A 1 88 ? -19.717 -13.912 26.987 1.00 84.50 88 ASP A N 1
ATOM 723 C CA . ASP A 1 88 ? -20.200 -14.444 28.253 1.00 84.50 88 ASP A CA 1
ATOM 724 C C . ASP A 1 88 ? -21.694 -14.815 28.143 1.00 84.50 88 ASP A C 1
ATOM 726 O O . ASP A 1 88 ? -22.528 -13.935 27.883 1.00 84.50 88 ASP A O 1
ATOM 730 N N . PRO A 1 89 ? -22.062 -16.100 28.322 1.00 78.94 89 PRO A N 1
ATOM 731 C CA . PRO A 1 89 ? -23.441 -16.567 28.216 1.00 78.94 89 PRO A CA 1
ATOM 732 C C . PRO A 1 89 ? -24.356 -16.004 29.312 1.00 78.94 89 PRO A C 1
ATOM 734 O O . PRO A 1 89 ? -25.563 -15.943 29.092 1.00 78.94 89 PRO A O 1
ATOM 737 N N . ASN A 1 90 ? -23.797 -15.560 30.441 1.00 82.81 90 ASN A N 1
ATOM 738 C CA . ASN A 1 90 ? -24.524 -15.145 31.640 1.00 82.81 90 ASN A CA 1
ATOM 739 C C . ASN A 1 90 ? -24.719 -13.620 31.742 1.00 82.81 90 ASN A C 1
ATOM 741 O O . ASN A 1 90 ? -25.357 -13.121 32.668 1.00 82.81 90 ASN A O 1
ATOM 745 N N . VAL A 1 91 ? -24.169 -12.858 30.793 1.00 78.31 91 VAL A N 1
ATOM 746 C CA . VAL A 1 91 ? -24.316 -11.399 30.749 1.00 78.31 91 VAL A CA 1
ATOM 747 C C . VAL A 1 91 ? -25.714 -11.024 30.260 1.00 78.31 91 VAL A C 1
ATOM 749 O O . VAL A 1 91 ? -26.172 -11.478 29.207 1.00 78.31 91 VAL A O 1
ATOM 752 N N . THR A 1 92 ? -26.383 -10.148 31.013 1.00 77.50 92 THR A N 1
ATOM 753 C CA . THR A 1 92 ? -27.698 -9.604 30.656 1.00 77.50 92 THR A CA 1
ATOM 754 C C . THR A 1 92 ? -27.660 -8.907 29.296 1.00 77.50 92 THR A C 1
ATOM 756 O O . THR A 1 92 ? -26.672 -8.282 28.909 1.00 77.50 92 THR A O 1
ATOM 759 N N . HIS A 1 93 ? -28.768 -8.975 28.554 1.00 67.25 93 HIS A N 1
ATOM 760 C CA . HIS A 1 93 ? -28.857 -8.411 27.203 1.00 67.25 93 HIS A CA 1
ATOM 761 C C . HIS A 1 93 ? -28.475 -6.917 27.147 1.00 67.25 93 HIS A C 1
ATOM 763 O O . HIS A 1 93 ? -27.832 -6.483 26.194 1.00 67.25 93 HIS A O 1
ATOM 769 N N . LEU A 1 94 ? -28.789 -6.152 28.200 1.00 69.94 94 LEU A N 1
ATOM 770 C CA . LEU A 1 94 ? -28.402 -4.743 28.345 1.00 69.94 94 LEU A CA 1
ATOM 771 C C . LEU A 1 94 ? -26.878 -4.550 28.395 1.00 69.94 94 LEU A C 1
ATOM 773 O O . LEU A 1 94 ? -26.351 -3.719 27.664 1.00 69.94 94 LEU A O 1
ATOM 777 N N . ALA A 1 95 ? -26.166 -5.369 29.171 1.00 70.12 95 ALA A N 1
ATOM 778 C CA . ALA A 1 95 ? -24.712 -5.294 29.314 1.00 70.12 95 ALA A CA 1
ATOM 779 C C . ALA A 1 95 ? -23.937 -5.787 28.072 1.00 70.12 95 ALA A C 1
ATOM 781 O O . ALA A 1 95 ? -22.746 -5.516 27.935 1.00 70.12 95 ALA A O 1
ATOM 782 N N . ARG A 1 96 ? -24.597 -6.488 27.136 1.00 64.69 96 ARG A N 1
ATOM 783 C CA . ARG A 1 96 ? -24.021 -6.833 25.819 1.00 64.69 96 ARG A CA 1
ATOM 784 C C . ARG A 1 96 ? -24.128 -5.702 24.791 1.00 64.69 96 ARG A C 1
ATOM 786 O O . ARG A 1 96 ? -23.371 -5.699 23.814 1.00 64.69 96 ARG A O 1
ATOM 793 N N . LEU A 1 97 ? -25.111 -4.811 24.950 1.00 65.00 97 LEU A N 1
ATOM 794 C CA . LEU A 1 97 ? -25.412 -3.737 23.997 1.00 65.00 97 LEU A CA 1
ATOM 795 C C . LEU A 1 97 ? -24.643 -2.443 24.287 1.00 65.00 97 LEU A C 1
ATOM 797 O O . LEU A 1 97 ? -24.317 -1.731 23.333 1.00 65.00 97 LEU A O 1
ATOM 801 N N . THR A 1 98 ? -24.328 -2.185 25.557 1.00 59.69 98 THR A N 1
ATOM 802 C CA . THR A 1 98 ? -23.389 -1.147 26.021 1.00 59.69 98 THR A CA 1
ATOM 803 C C . THR A 1 98 ? -21.951 -1.480 25.632 1.00 59.69 98 THR A C 1
ATOM 805 O O . THR A 1 98 ? -21.274 -0.615 25.035 1.00 59.69 98 THR A O 1
#

Radius of gyration: 24.63 Å; chains: 1; bounding box: 64×27×58 Å

pLDDT: mean 76.44, std 12.7, range [39.09, 91.69]

Secondary structure (DSSP, 8-state):
----------------EE-HHHHHHHHHHS-----SS--SSHHHHHHHHHHHHHHHHHHTEE-PPPTTTSS-HHHHHHHHHHHHHHH-TTS-HHHHH-